Protein AF-A0A497BVP1-F1 (afdb_monomer_lite)

Secondary structure (DSSP, 8-state):
----------HHHHHHHHHHHHHTT--HHHHHHHHHHHHHHHTTSS----TT--S-------

Radius of gyration: 17.19 Å; chains: 1; bounding box: 32×45×36 Å

pLDDT: mean 84.62, std 17.73, range [47.5, 98.19]

Sequence (62 aa):
MVNRVVVTLEQPEYSALLKVARVEL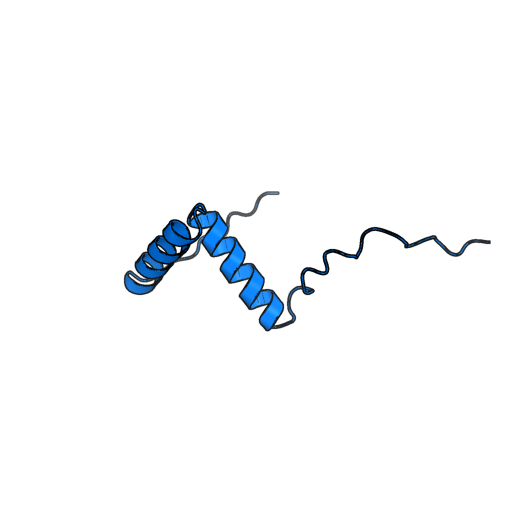RDPRDQLRYILRCELERRGLLPPVDHNSQGVTNERQT

Foldseek 3Di:
DDDDDDDDDDPVRLVVLVVVCVVVVHDSVVSVVVVVVVVCCVVVVDPPPPVPPDDDPPDDDD

Structure (mmCIF, N/CA/C/O backbone):
data_AF-A0A497BVP1-F1
#
_entry.id   AF-A0A497BVP1-F1
#
loop_
_atom_site.group_PDB
_atom_site.id
_atom_site.type_symbol
_atom_site.label_atom_id
_atom_site.label_alt_id
_atom_site.label_comp_id
_atom_site.label_asym_id
_atom_site.label_entity_id
_atom_site.label_seq_id
_atom_site.pdbx_PDB_ins_code
_atom_site.Cartn_x
_atom_site.Cartn_y
_atom_site.Cartn_z
_atom_site.occupancy
_atom_site.B_iso_or_equiv
_atom_site.auth_seq_id
_atom_site.auth_comp_id
_atom_site.auth_asym_id
_atom_site.auth_atom_id
_atom_site.pdbx_PDB_model_num
ATOM 1 N N . MET A 1 1 ? -3.400 -24.390 0.911 1.00 52.12 1 MET A N 1
ATOM 2 C CA . MET A 1 1 ? -4.650 -23.667 0.589 1.00 52.12 1 MET A CA 1
ATOM 3 C C . MET A 1 1 ? -4.286 -22.205 0.367 1.00 52.12 1 MET A C 1
ATOM 5 O O . MET A 1 1 ? -3.742 -21.603 1.282 1.00 52.12 1 MET A O 1
ATOM 9 N N . VAL A 1 2 ? -4.452 -21.663 -0.842 1.00 61.88 2 VAL A N 1
ATOM 10 C CA . VAL A 1 2 ? -4.098 -20.259 -1.124 1.00 61.88 2 VAL A CA 1
ATOM 11 C C . VAL A 1 2 ? -5.340 -19.407 -0.892 1.00 61.88 2 VAL A C 1
ATOM 13 O O . VAL A 1 2 ? -6.261 -19.436 -1.701 1.00 61.88 2 VAL A O 1
ATOM 16 N N . ASN A 1 3 ? -5.384 -18.678 0.224 1.00 82.38 3 ASN A N 1
ATOM 17 C CA . ASN A 1 3 ? -6.465 -17.733 0.490 1.00 82.38 3 ASN A CA 1
ATOM 18 C C . ASN A 1 3 ? -6.166 -16.404 -0.208 1.00 82.38 3 ASN A C 1
ATOM 20 O O . ASN A 1 3 ? -5.128 -15.785 0.030 1.00 82.38 3 ASN A O 1
ATOM 24 N N . ARG A 1 4 ? -7.077 -15.961 -1.080 1.00 85.19 4 ARG A N 1
ATOM 25 C CA . ARG A 1 4 ? -6.980 -14.664 -1.752 1.00 85.19 4 ARG A CA 1
ATOM 26 C C . ARG A 1 4 ? -7.686 -13.610 -0.907 1.00 85.19 4 ARG A C 1
ATOM 28 O O . ARG A 1 4 ? -8.905 -13.624 -0.796 1.00 85.19 4 ARG A O 1
ATOM 35 N N . VAL A 1 5 ? -6.913 -12.690 -0.342 1.00 87.81 5 VAL A N 1
ATOM 36 C CA . VAL A 1 5 ? -7.447 -11.507 0.342 1.00 87.81 5 VAL A CA 1
ATOM 37 C C . VAL A 1 5 ? -7.704 -10.416 -0.697 1.00 87.81 5 VAL A C 1
ATOM 39 O O . VAL A 1 5 ? -6.846 -10.150 -1.541 1.00 87.81 5 VAL A O 1
ATOM 42 N N . VAL A 1 6 ? -8.890 -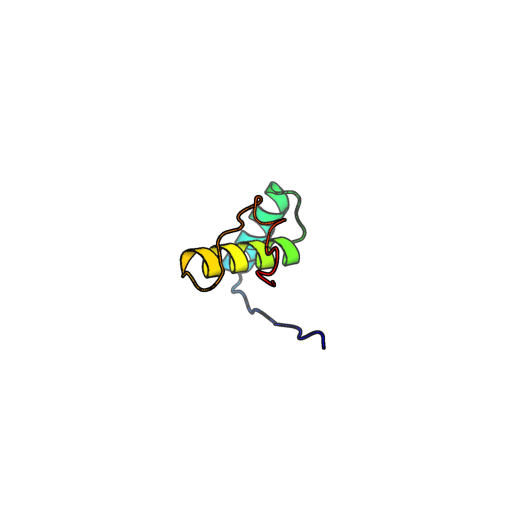9.807 -0.655 1.00 91.25 6 VAL A N 1
ATOM 43 C CA . VAL A 1 6 ? -9.262 -8.659 -1.492 1.00 91.25 6 VAL A CA 1
ATOM 44 C C . VAL A 1 6 ? -9.299 -7.423 -0.603 1.00 91.25 6 VAL A C 1
ATOM 46 O O . VAL A 1 6 ? -9.941 -7.440 0.443 1.00 91.25 6 VAL A O 1
ATOM 49 N N . VAL A 1 7 ? -8.595 -6.372 -1.016 1.00 91.62 7 VAL A N 1
ATOM 50 C CA . VAL A 1 7 ? -8.569 -5.077 -0.330 1.00 91.62 7 VAL A CA 1
ATOM 51 C C . VAL A 1 7 ? -9.221 -4.056 -1.249 1.00 91.62 7 VAL A C 1
ATOM 53 O O . VAL A 1 7 ? -8.794 -3.899 -2.394 1.00 91.62 7 VAL A O 1
ATOM 56 N N . THR A 1 8 ? -10.254 -3.386 -0.751 1.00 95.56 8 THR A N 1
ATOM 57 C CA . THR A 1 8 ? -10.885 -2.256 -1.435 1.00 95.56 8 THR A CA 1
ATOM 58 C C . THR A 1 8 ? -10.168 -0.986 -1.007 1.00 95.56 8 THR A C 1
ATOM 60 O O . THR A 1 8 ? -9.989 -0.765 0.187 1.00 95.56 8 THR A O 1
ATOM 63 N N . LEU A 1 9 ? -9.734 -0.190 -1.981 1.00 96.00 9 LEU A N 1
ATOM 64 C CA . LEU A 1 9 ? -9.079 1.096 -1.767 1.00 96.00 9 LEU A CA 1
ATOM 65 C C . LEU A 1 9 ? -9.922 2.183 -2.415 1.00 96.00 9 LEU A C 1
ATOM 67 O O . LEU A 1 9 ? -10.377 2.014 -3.550 1.00 96.00 9 LEU A O 1
ATOM 71 N N . GLU A 1 10 ? -10.072 3.305 -1.727 1.00 97.50 10 GLU A N 1
ATOM 72 C CA . GLU A 1 10 ? -10.684 4.489 -2.313 1.00 97.50 10 GLU A CA 1
ATOM 73 C C . GLU A 1 10 ? -9.753 5.100 -3.372 1.00 97.50 10 GLU A C 1
ATOM 75 O O . GLU A 1 10 ? -8.530 4.915 -3.358 1.00 97.50 10 GLU A O 1
ATOM 80 N N . GLN A 1 11 ? -10.316 5.873 -4.305 1.00 96.81 11 GLN A N 1
ATOM 81 C CA . GLN A 1 11 ? -9.567 6.505 -5.401 1.00 96.81 11 GLN A CA 1
ATOM 82 C C . GLN A 1 11 ? -8.248 7.199 -4.969 1.00 96.81 11 GLN A C 1
ATOM 84 O O . GLN A 1 11 ? -7.227 6.988 -5.644 1.00 96.81 11 GLN A O 1
ATOM 89 N N . PRO A 1 12 ? -8.198 8.010 -3.884 1.00 97.69 12 PRO A N 1
ATOM 90 C CA . PRO A 1 12 ? -6.944 8.624 -3.442 1.00 97.69 12 PRO A CA 1
ATOM 91 C C . PRO A 1 12 ? -5.902 7.599 -2.968 1.00 97.69 12 PRO A C 1
ATOM 93 O O . PRO A 1 12 ? -4.724 7.736 -3.304 1.00 97.69 12 PRO A O 1
ATOM 96 N N . GLU A 1 13 ? -6.317 6.558 -2.249 1.00 97.19 13 GLU A N 1
ATOM 97 C CA . GLU A 1 13 ? -5.438 5.507 -1.720 1.00 97.19 13 GLU A CA 1
ATOM 98 C C . GLU A 1 13 ? -4.858 4.660 -2.852 1.00 97.19 13 GLU A C 1
ATOM 100 O O . GLU A 1 13 ? -3.649 4.426 -2.915 1.00 97.19 13 GLU A O 1
ATOM 105 N N . TYR A 1 14 ? -5.708 4.272 -3.806 1.00 97.19 14 TYR A N 1
ATOM 106 C CA . TYR A 1 14 ? -5.284 3.536 -4.990 1.00 97.19 14 TYR A CA 1
ATOM 107 C C . TYR A 1 14 ? -4.267 4.339 -5.811 1.00 97.19 14 TYR A C 1
ATOM 109 O O . TYR A 1 14 ? -3.221 3.827 -6.211 1.00 97.19 14 TYR A O 1
ATOM 117 N N . SER A 1 15 ? -4.523 5.636 -5.999 1.00 98.00 15 SER A N 1
ATOM 118 C CA . SER A 1 15 ? -3.602 6.526 -6.713 1.00 98.00 15 SER A CA 1
ATOM 119 C C . SER A 1 15 ? -2.255 6.663 -5.996 1.00 98.00 15 SER A C 1
ATOM 121 O O . SER A 1 15 ? -1.212 6.700 -6.651 1.00 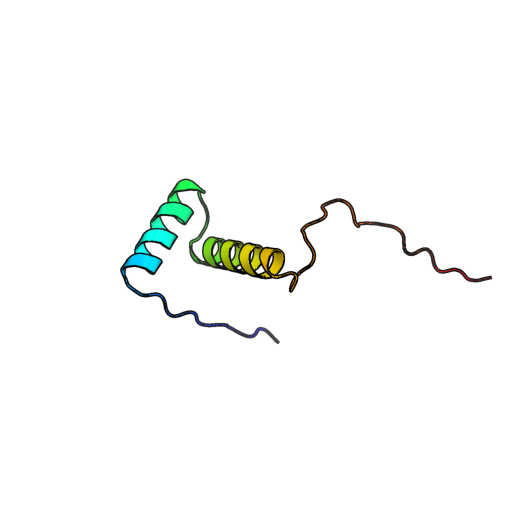98.00 15 SER A O 1
ATOM 123 N N . ALA A 1 16 ? -2.255 6.735 -4.662 1.00 97.75 16 ALA A N 1
ATOM 124 C CA . ALA A 1 16 ? -1.034 6.774 -3.862 1.00 97.75 16 ALA A CA 1
ATOM 125 C C . ALA A 1 16 ? -0.234 5.467 -3.978 1.00 97.75 16 ALA A C 1
ATOM 127 O O . ALA A 1 16 ? 0.978 5.520 -4.198 1.00 97.75 16 ALA A O 1
ATOM 128 N N . LEU A 1 17 ? -0.910 4.312 -3.929 1.00 97.62 17 LEU A N 1
ATOM 129 C CA . LEU A 1 17 ? -0.292 2.997 -4.111 1.00 97.62 17 LEU A CA 1
ATOM 130 C C . LEU A 1 17 ? 0.429 2.895 -5.461 1.00 97.62 17 LEU A C 1
ATOM 132 O O . LEU A 1 17 ? 1.584 2.476 -5.507 1.00 97.62 17 LEU A O 1
ATOM 136 N N . LEU A 1 18 ? -0.212 3.317 -6.557 1.00 97.88 18 LEU A N 1
ATOM 137 C CA . LEU A 1 18 ? 0.417 3.284 -7.882 1.00 97.88 18 LEU A CA 1
ATOM 138 C C . LEU A 1 18 ? 1.643 4.199 -7.969 1.00 97.88 18 LEU A C 1
ATOM 140 O O . LEU A 1 18 ? 2.644 3.830 -8.583 1.00 97.88 18 LEU A O 1
ATOM 144 N N . LYS A 1 19 ? 1.577 5.390 -7.361 1.00 98.19 19 LYS A N 1
ATOM 145 C CA . LYS A 1 19 ? 2.700 6.337 -7.347 1.00 98.19 19 LYS A CA 1
ATOM 146 C C . LYS A 1 19 ? 3.909 5.743 -6.635 1.00 98.19 19 LYS A C 1
ATOM 148 O O . LYS A 1 19 ? 4.996 5.750 -7.207 1.00 98.19 19 LYS A O 1
ATOM 153 N N . VAL A 1 20 ? 3.723 5.208 -5.428 1.00 97.75 20 VAL A N 1
ATOM 154 C CA . VAL A 1 20 ? 4.839 4.649 -4.654 1.00 97.75 20 VAL A CA 1
ATOM 155 C C . VAL A 1 20 ? 5.377 3.365 -5.290 1.00 97.75 20 VAL A C 1
ATOM 157 O O . VAL A 1 20 ? 6.587 3.230 -5.436 1.00 97.75 20 VAL A O 1
ATOM 160 N N . ALA A 1 21 ? 4.504 2.487 -5.798 1.00 97.81 21 ALA A N 1
ATOM 161 C CA . ALA A 1 21 ? 4.911 1.277 -6.514 1.00 97.81 21 ALA A CA 1
ATOM 162 C C . ALA A 1 21 ? 5.775 1.600 -7.745 1.00 97.81 21 ALA A C 1
ATOM 164 O O . ALA A 1 21 ? 6.801 0.963 -7.976 1.00 97.81 21 ALA A O 1
ATOM 165 N N . ARG A 1 22 ? 5.410 2.644 -8.502 1.00 97.75 22 ARG A N 1
ATOM 166 C CA . ARG A 1 22 ? 6.194 3.112 -9.651 1.00 97.75 22 ARG A CA 1
ATOM 167 C C . ARG A 1 22 ? 7.568 3.645 -9.244 1.00 97.75 22 ARG A C 1
ATOM 169 O O . ARG A 1 22 ? 8.539 3.361 -9.936 1.00 97.75 22 ARG A O 1
ATOM 176 N N . VAL A 1 23 ? 7.645 4.432 -8.169 1.00 97.94 23 VAL A N 1
ATOM 177 C CA . VAL A 1 23 ? 8.914 4.995 -7.673 1.00 97.94 23 VAL A CA 1
ATOM 178 C C . VAL A 1 23 ? 9.848 3.890 -7.176 1.00 97.94 23 VAL A C 1
ATOM 180 O O . VAL A 1 23 ? 11.041 3.929 -7.458 1.00 97.94 23 VAL A O 1
ATOM 183 N N . GLU A 1 24 ? 9.302 2.880 -6.501 1.00 96.75 24 GLU A N 1
ATOM 184 C CA . GLU A 1 24 ? 10.058 1.743 -5.960 1.00 96.75 24 GLU A CA 1
ATOM 185 C C . GLU A 1 24 ? 10.272 0.603 -6.972 1.00 96.75 24 GLU A C 1
ATOM 187 O O . GLU A 1 24 ? 10.817 -0.439 -6.611 1.00 96.75 24 GLU A O 1
ATOM 192 N N . LEU A 1 25 ? 9.854 0.786 -8.235 1.00 96.50 25 LEU A N 1
ATOM 193 C CA . LEU A 1 25 ? 9.937 -0.218 -9.306 1.00 96.50 25 LEU A CA 1
ATOM 194 C C . LEU A 1 25 ? 9.357 -1.584 -8.894 1.00 96.50 25 LEU A C 1
ATOM 196 O O . LEU A 1 25 ? 9.891 -2.639 -9.242 1.00 96.50 25 LEU A O 1
ATOM 200 N N . ARG A 1 26 ? 8.253 -1.564 -8.144 1.00 94.56 26 ARG A N 1
ATOM 201 C CA . ARG A 1 26 ? 7.581 -2.753 -7.613 1.00 94.56 26 ARG A CA 1
ATOM 202 C C . ARG A 1 26 ? 6.195 -2.913 -8.233 1.00 94.56 26 ARG A C 1
ATOM 204 O O . ARG A 1 26 ? 5.529 -1.930 -8.552 1.00 94.56 26 ARG A O 1
ATOM 211 N N . ASP A 1 27 ? 5.733 -4.155 -8.381 1.00 97.12 27 ASP A N 1
ATOM 212 C CA . ASP A 1 27 ? 4.333 -4.412 -8.728 1.00 97.12 27 ASP A CA 1
ATOM 213 C C . ASP A 1 27 ? 3.406 -3.831 -7.637 1.00 97.12 27 ASP A C 1
ATOM 215 O O . ASP A 1 27 ? 3.681 -4.011 -6.445 1.00 97.12 27 ASP A O 1
ATOM 219 N N . PRO A 1 28 ? 2.293 -3.158 -7.986 1.00 96.06 28 PRO A N 1
ATOM 220 C CA . PRO A 1 28 ? 1.381 -2.582 -6.999 1.00 96.06 28 PRO A CA 1
ATOM 221 C C . PRO A 1 28 ? 0.850 -3.576 -5.957 1.00 96.06 28 PRO A C 1
ATOM 223 O O . PRO A 1 28 ? 0.609 -3.190 -4.814 1.00 96.06 28 PRO A O 1
ATOM 226 N N . ARG A 1 29 ? 0.675 -4.858 -6.306 1.00 94.62 29 ARG A N 1
ATOM 227 C CA . ARG A 1 29 ? 0.216 -5.887 -5.358 1.00 94.62 29 ARG A CA 1
ATOM 228 C C . ARG A 1 29 ? 1.308 -6.243 -4.364 1.00 94.62 29 ARG A C 1
ATOM 230 O O . ARG A 1 29 ? 1.023 -6.413 -3.180 1.00 94.62 29 ARG A O 1
ATOM 237 N N . ASP A 1 30 ? 2.546 -6.336 -4.833 1.00 95.50 30 ASP A N 1
ATOM 238 C CA . ASP A 1 30 ? 3.695 -6.579 -3.965 1.00 95.50 30 ASP A CA 1
ATOM 239 C C . ASP A 1 30 ? 3.976 -5.371 -3.074 1.00 95.50 30 ASP A C 1
ATOM 241 O O . ASP A 1 30 ? 4.291 -5.541 -1.896 1.00 95.50 30 ASP A O 1
ATOM 245 N N . GLN A 1 31 ? 3.759 -4.158 -3.585 1.00 96.94 31 GLN A N 1
ATOM 246 C CA . GLN A 1 31 ? 3.828 -2.942 -2.784 1.00 96.94 31 GLN A CA 1
ATOM 247 C C . GLN A 1 31 ? 2.757 -2.908 -1.694 1.00 96.94 31 GLN A C 1
ATOM 249 O O . GLN A 1 31 ? 3.066 -2.615 -0.542 1.00 96.94 31 GLN A O 1
ATOM 254 N N . LEU A 1 32 ? 1.515 -3.275 -2.017 1.00 95.81 32 LEU A N 1
ATOM 255 C CA . LEU A 1 32 ? 0.448 -3.377 -1.022 1.00 95.81 32 LEU A CA 1
ATOM 256 C C . LEU A 1 32 ? 0.771 -4.438 0.039 1.00 95.81 32 LEU A C 1
ATOM 258 O O . LEU A 1 32 ? 0.572 -4.202 1.230 1.00 95.81 32 LEU A O 1
ATOM 262 N N . ARG A 1 33 ? 1.308 -5.593 -0.376 1.00 94.69 33 ARG A N 1
ATOM 263 C CA . ARG A 1 33 ? 1.764 -6.645 0.543 1.00 94.69 33 ARG A CA 1
ATOM 264 C C . ARG A 1 33 ? 2.862 -6.133 1.475 1.00 94.69 33 ARG A C 1
ATOM 266 O O . ARG A 1 33 ? 2.819 -6.429 2.666 1.00 94.69 33 ARG A O 1
ATOM 273 N N . TYR A 1 34 ? 3.822 -5.381 0.945 1.00 94.94 34 TYR A N 1
ATOM 274 C CA . TYR A 1 34 ? 4.895 -4.783 1.731 1.00 94.94 34 TYR A CA 1
ATOM 275 C C . TYR A 1 34 ? 4.355 -3.778 2.753 1.00 94.94 34 TYR A C 1
ATOM 277 O O . TYR A 1 34 ? 4.646 -3.905 3.937 1.00 94.94 34 TYR A O 1
ATOM 285 N N . ILE A 1 35 ? 3.490 -2.854 2.327 1.00 94.94 35 ILE A N 1
ATOM 286 C CA . ILE A 1 35 ? 2.854 -1.870 3.216 1.00 94.94 35 ILE A CA 1
ATOM 287 C C . ILE A 1 35 ? 2.079 -2.570 4.339 1.00 94.94 35 ILE A C 1
ATOM 289 O O . ILE A 1 35 ? 2.235 -2.223 5.509 1.00 94.94 35 ILE A O 1
ATOM 293 N N . LEU A 1 36 ? 1.279 -3.588 3.999 1.00 94.50 36 LEU A N 1
ATOM 294 C CA . LEU A 1 36 ? 0.532 -4.364 4.986 1.00 94.50 36 LEU A CA 1
ATOM 295 C C . LEU A 1 36 ? 1.472 -5.051 5.980 1.00 94.50 36 LEU A C 1
ATOM 297 O O . LEU A 1 36 ? 1.220 -5.018 7.181 1.00 94.50 36 LEU A O 1
ATOM 301 N N . ARG A 1 37 ? 2.566 -5.648 5.496 1.00 94.25 37 ARG A N 1
ATOM 302 C CA . ARG A 1 37 ? 3.580 -6.262 6.355 1.00 94.25 37 ARG A CA 1
ATOM 303 C C . ARG A 1 37 ? 4.167 -5.244 7.332 1.00 94.25 37 ARG A C 1
ATOM 305 O O . ARG A 1 37 ? 4.145 -5.506 8.530 1.00 94.25 37 ARG A O 1
ATOM 312 N N . CYS A 1 38 ? 4.625 -4.091 6.845 1.00 94.56 38 CYS A N 1
ATOM 313 C CA . CYS A 1 38 ? 5.195 -3.040 7.689 1.00 94.56 38 CYS A CA 1
ATOM 314 C C . CYS A 1 38 ? 4.206 -2.563 8.760 1.00 94.56 38 CYS A C 1
ATOM 316 O O . CYS A 1 38 ? 4.591 -2.347 9.906 1.00 94.56 38 CYS A O 1
ATOM 318 N N . GLU A 1 39 ? 2.922 -2.431 8.420 1.00 95.44 39 GLU A N 1
ATOM 319 C CA . GLU A 1 39 ? 1.898 -2.032 9.387 1.00 95.44 39 GLU A CA 1
ATOM 320 C C . GLU A 1 39 ? 1.645 -3.112 10.449 1.00 95.44 39 GLU A C 1
ATOM 322 O O . GLU A 1 39 ? 1.463 -2.796 11.625 1.00 95.44 39 GLU A O 1
ATOM 327 N N . LEU A 1 40 ? 1.663 -4.391 10.068 1.00 95.25 40 LEU A N 1
ATOM 328 C CA . LEU A 1 40 ? 1.535 -5.500 11.015 1.00 95.25 40 LEU A CA 1
ATOM 329 C C . LEU A 1 40 ? 2.757 -5.611 11.939 1.00 95.25 40 LEU A C 1
ATOM 331 O O . LEU A 1 40 ? 2.585 -5.851 13.133 1.00 95.25 40 LEU A O 1
ATOM 335 N N . GLU A 1 41 ? 3.964 -5.379 11.424 1.00 95.94 41 GLU A N 1
ATOM 336 C CA . GLU A 1 41 ? 5.195 -5.299 12.223 1.00 95.94 41 GLU A CA 1
ATOM 337 C C . GLU A 1 41 ? 5.142 -4.115 13.199 1.00 95.94 41 GLU A C 1
ATOM 339 O O . GLU A 1 41 ? 5.373 -4.289 14.394 1.00 95.94 41 GLU A O 1
ATOM 344 N N . ARG A 1 42 ? 4.726 -2.926 12.736 1.00 95.38 42 ARG A N 1
ATOM 345 C CA . ARG A 1 42 ? 4.550 -1.730 13.582 1.00 95.38 42 ARG A CA 1
ATOM 346 C C . ARG A 1 42 ? 3.562 -1.961 14.728 1.00 95.38 42 ARG A C 1
ATOM 348 O O . ARG A 1 42 ? 3.716 -1.385 15.802 1.00 95.38 42 ARG A O 1
ATOM 355 N N . ARG A 1 43 ? 2.538 -2.789 14.504 1.00 96.50 43 ARG A N 1
ATOM 356 C CA . ARG A 1 43 ? 1.551 -3.188 15.521 1.00 96.50 43 ARG A CA 1
ATOM 357 C C . ARG A 1 43 ? 2.024 -4.329 16.429 1.00 96.50 43 ARG A C 1
ATOM 359 O O . ARG A 1 43 ? 1.284 -4.697 17.335 1.00 96.50 43 ARG A O 1
ATOM 366 N N . GLY A 1 44 ? 3.202 -4.908 16.189 1.00 95.25 44 GLY A N 1
ATOM 367 C CA . GLY A 1 44 ? 3.709 -6.072 16.923 1.00 95.25 44 GLY A CA 1
ATOM 368 C C . GLY A 1 44 ? 2.978 -7.382 16.606 1.00 95.25 44 GLY A C 1
ATOM 369 O O . GLY A 1 44 ? 3.080 -8.338 17.369 1.00 95.25 44 GLY A O 1
ATOM 370 N N . LEU A 1 45 ? 2.221 -7.436 15.503 1.00 95.31 45 LEU A N 1
ATOM 371 C CA . LEU A 1 45 ? 1.494 -8.634 15.058 1.00 95.31 45 LEU A CA 1
ATOM 372 C C . LEU A 1 45 ? 2.366 -9.572 14.217 1.00 95.31 45 LEU A C 1
ATOM 374 O O . LEU A 1 45 ? 2.037 -10.746 14.060 1.00 95.31 45 LEU A O 1
ATOM 378 N N . LEU A 1 46 ? 3.461 -9.052 13.665 1.00 92.88 46 LEU A N 1
ATOM 379 C CA . LEU A 1 46 ? 4.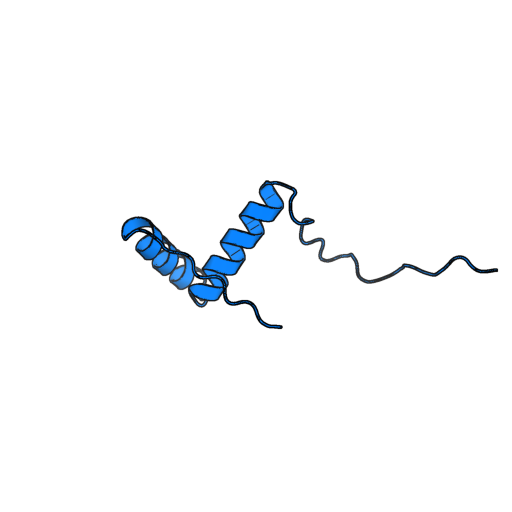504 -9.827 13.008 1.00 92.88 46 LEU A CA 1
ATOM 380 C C . LEU A 1 46 ? 5.853 -9.503 13.655 1.00 92.88 46 LEU A C 1
ATOM 382 O O . LEU A 1 46 ? 6.064 -8.354 14.052 1.00 92.88 46 LEU A O 1
ATOM 386 N N . PRO A 1 47 ? 6.768 -10.483 13.752 1.00 88.88 47 PRO A N 1
ATOM 387 C CA . PRO A 1 47 ? 8.134 -10.196 14.155 1.00 88.88 47 PRO A CA 1
ATOM 388 C C . PRO A 1 47 ? 8.788 -9.268 13.117 1.00 88.88 47 PRO A C 1
ATOM 390 O O . PRO A 1 47 ? 8.511 -9.421 11.919 1.00 88.88 47 PRO A O 1
ATOM 393 N N . PRO A 1 48 ? 9.652 -8.328 13.543 1.00 79.81 48 PRO A N 1
ATOM 394 C CA . PRO A 1 48 ? 10.458 -7.552 12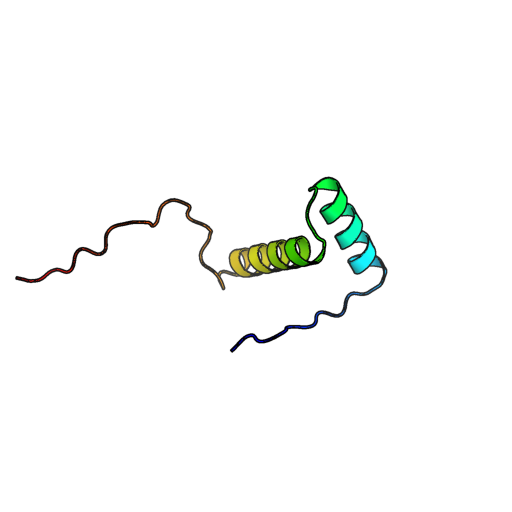.609 1.00 79.81 48 PRO A CA 1
ATOM 395 C C . PRO A 1 48 ? 11.281 -8.503 11.734 1.00 79.81 48 PRO A C 1
ATOM 397 O O . PRO A 1 48 ? 11.618 -9.615 12.149 1.00 79.81 48 PRO A O 1
ATOM 400 N N . VAL A 1 49 ? 11.575 -8.096 10.497 1.00 68.88 49 VAL A N 1
ATOM 401 C CA . VAL A 1 49 ? 12.436 -8.884 9.602 1.00 68.88 49 VAL A CA 1
ATOM 402 C C . VAL A 1 49 ? 13.869 -8.844 10.119 1.00 68.88 49 VAL A C 1
ATOM 404 O O . VAL A 1 49 ? 14.708 -8.097 9.622 1.00 68.88 49 VAL A O 1
ATOM 407 N N . ASP A 1 50 ? 14.164 -9.668 11.114 1.00 59.69 50 ASP A N 1
ATOM 408 C CA . ASP A 1 50 ? 15.529 -9.948 11.510 1.00 59.69 50 ASP A CA 1
ATOM 409 C C . ASP A 1 50 ? 16.135 -10.823 10.409 1.00 59.69 50 ASP A C 1
ATOM 411 O O . ASP A 1 50 ? 15.927 -12.036 10.348 1.00 59.69 50 ASP A O 1
ATOM 415 N N . HIS A 1 51 ? 16.918 -10.217 9.515 1.00 56.75 51 HIS A N 1
ATOM 416 C CA . HIS A 1 51 ? 17.712 -10.928 8.505 1.00 56.75 51 HIS A CA 1
ATOM 417 C C . HIS A 1 51 ? 18.783 -11.871 9.106 1.00 56.75 51 HIS A C 1
ATOM 419 O O . HIS A 1 51 ? 19.643 -12.351 8.375 1.00 56.75 51 HIS A O 1
ATOM 425 N N . ASN A 1 52 ? 18.746 -12.162 10.413 1.00 47.50 52 ASN A N 1
ATOM 426 C CA . ASN A 1 52 ? 19.785 -12.905 11.121 1.00 47.50 52 ASN A CA 1
ATOM 427 C C . ASN A 1 52 ? 19.279 -14.072 11.990 1.00 47.50 52 ASN A C 1
ATOM 429 O O . ASN A 1 52 ? 19.972 -14.502 12.907 1.00 47.50 52 ASN A O 1
ATOM 433 N N . SER A 1 53 ? 18.094 -14.620 11.716 1.00 51.03 53 SER A N 1
ATOM 434 C CA . SER A 1 53 ? 17.609 -15.842 12.381 1.00 51.03 53 SER A CA 1
ATOM 435 C C . SER A 1 53 ? 17.557 -17.030 11.419 1.00 51.03 53 SER A C 1
ATOM 437 O O . SER A 1 53 ? 16.520 -17.662 11.237 1.00 51.03 53 SER A O 1
ATOM 439 N N . GLN A 1 54 ? 18.692 -17.347 10.794 1.00 53.81 54 GLN A N 1
ATOM 440 C CA . GLN A 1 54 ? 18.953 -18.697 10.290 1.00 53.81 54 GLN A CA 1
ATOM 441 C C . GLN A 1 54 ? 20.055 -19.339 11.141 1.00 53.81 54 GLN A C 1
ATOM 443 O O . GLN A 1 54 ? 21.191 -18.881 11.128 1.00 53.81 54 GLN A O 1
ATOM 448 N N . GLY A 1 55 ? 19.693 -20.406 11.864 1.00 55.31 55 GLY A N 1
ATOM 449 C CA . GLY A 1 55 ? 20.568 -21.178 12.757 1.00 55.31 55 GLY A CA 1
ATOM 450 C C . GLY A 1 55 ? 20.694 -20.509 14.129 1.00 55.31 55 GLY A C 1
ATOM 451 O O . GLY A 1 55 ? 21.108 -19.369 14.230 1.00 55.31 55 GLY A O 1
ATOM 452 N N . VAL A 1 56 ? 20.358 -21.117 15.261 1.00 54.88 56 VAL A N 1
ATOM 453 C CA . VAL A 1 56 ? 20.608 -22.498 15.664 1.00 54.88 56 VAL A CA 1
ATOM 454 C C . VAL A 1 56 ? 19.573 -22.862 16.735 1.00 54.88 56 VAL A C 1
ATOM 456 O O . VAL A 1 56 ? 19.641 -22.368 17.858 1.00 54.88 56 VAL A O 1
ATOM 459 N N . THR A 1 57 ? 18.633 -23.753 16.425 1.00 51.91 57 THR A N 1
ATOM 460 C CA . THR A 1 57 ? 17.991 -24.578 17.457 1.00 51.91 57 THR A CA 1
ATOM 461 C C . THR A 1 57 ? 18.687 -25.926 17.393 1.00 51.91 57 THR A C 1
ATOM 463 O O . THR A 1 57 ? 18.232 -26.827 16.701 1.00 51.91 57 THR A O 1
ATOM 466 N N . ASN A 1 58 ? 19.856 -26.024 18.032 1.00 49.62 58 ASN A N 1
ATOM 467 C CA . ASN A 1 58 ? 20.453 -27.326 18.292 1.00 49.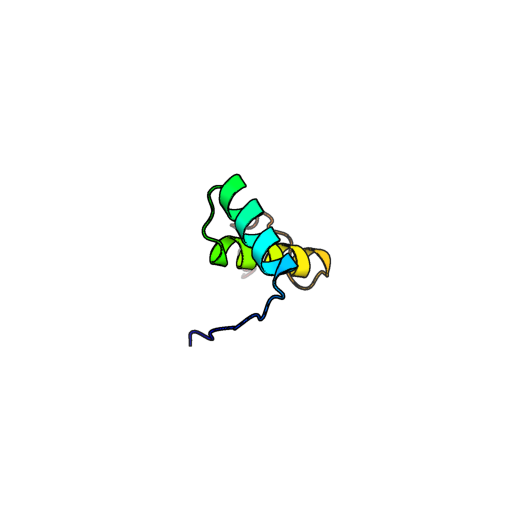62 58 ASN A CA 1
ATOM 468 C C . ASN A 1 58 ? 19.760 -27.866 19.539 1.00 49.62 58 ASN A C 1
ATOM 470 O O . ASN A 1 58 ? 19.828 -27.274 20.621 1.00 49.62 58 ASN A O 1
ATOM 474 N N . GLU A 1 59 ? 19.012 -28.933 19.325 1.00 52.09 59 GLU A N 1
ATOM 475 C CA . GLU A 1 59 ? 18.236 -29.651 20.315 1.00 52.09 59 GLU A CA 1
ATOM 476 C C . GLU A 1 59 ? 19.161 -30.095 21.456 1.00 52.09 59 GLU A C 1
ATOM 478 O O . GLU A 1 59 ? 20.190 -30.736 21.249 1.00 52.09 59 GLU A O 1
ATOM 483 N N . ARG A 1 60 ? 18.811 -29.717 22.689 1.00 57.97 60 ARG A N 1
ATOM 484 C CA . ARG A 1 60 ? 19.416 -30.304 23.885 1.00 57.97 60 ARG A CA 1
ATOM 485 C C . ARG A 1 60 ? 18.849 -31.714 24.068 1.00 57.97 60 ARG A C 1
ATOM 487 O O . ARG A 1 60 ? 17.789 -31.867 24.665 1.00 57.97 60 ARG A O 1
ATOM 494 N N . GLN A 1 61 ? 19.580 -32.710 23.586 1.00 57.09 61 GLN A N 1
ATOM 495 C CA . GLN A 1 61 ? 19.596 -34.108 24.035 1.00 57.09 61 GLN A CA 1
ATOM 496 C C . GLN A 1 61 ? 21.070 -34.524 23.896 1.00 57.09 61 GLN A C 1
ATOM 498 O O . GLN A 1 61 ? 21.650 -34.392 22.826 1.00 57.09 61 GLN A O 1
ATOM 503 N N . THR A 1 62 ? 21.804 -34.863 24.951 1.00 56.41 62 THR A N 1
ATOM 504 C CA . THR A 1 62 ? 21.607 -35.998 25.861 1.00 56.41 62 THR A CA 1
ATOM 505 C C . THR A 1 62 ? 22.453 -35.785 27.112 1.00 56.41 62 THR A C 1
ATOM 507 O O . THR A 1 62 ? 23.509 -35.122 26.982 1.00 56.41 62 THR A O 1
#